Protein AF-W2TQ82-F1 (afdb_monomer_lite)

Structure (mmCIF, N/CA/C/O backbone):
data_AF-W2TQ82-F1
#
_entry.id   AF-W2TQ82-F1
#
loop_
_atom_site.group_PDB
_atom_site.id
_atom_site.type_symbol
_atom_site.label_atom_id
_atom_site.label_alt_id
_atom_site.label_comp_id
_atom_site.label_asym_id
_atom_site.label_entity_id
_atom_site.label_seq_id
_atom_site.pdbx_PDB_ins_code
_atom_site.Cartn_x
_atom_site.Cartn_y
_atom_site.Cartn_z
_atom_site.occupancy
_atom_site.B_iso_or_equiv
_atom_site.auth_seq_id
_atom_site.auth_comp_id
_atom_site.auth_asym_id
_atom_site.auth_atom_id
_atom_site.pdbx_PDB_model_num
ATOM 1 N N . MET A 1 1 ? 14.150 40.972 -3.900 1.00 41.75 1 MET A N 1
ATOM 2 C CA . MET A 1 1 ? 14.973 42.192 -3.958 1.00 41.75 1 MET A CA 1
ATOM 3 C C . MET A 1 1 ? 15.592 42.175 -5.337 1.00 41.75 1 MET A C 1
ATOM 5 O O . MET A 1 1 ? 16.443 41.341 -5.601 1.00 41.75 1 MET A O 1
ATOM 9 N N . PHE A 1 2 ? 14.941 42.894 -6.246 1.00 53.31 2 PHE A N 1
ATOM 10 C CA . PHE A 1 2 ? 15.351 43.063 -7.635 1.00 53.31 2 PHE A CA 1
ATOM 11 C C . PHE A 1 2 ? 16.559 43.985 -7.651 1.00 53.31 2 PHE A C 1
ATOM 13 O O . PHE A 1 2 ? 16.409 45.060 -7.101 1.00 53.31 2 PHE A O 1
ATOM 20 N N . ASP A 1 3 ? 17.668 43.571 -8.256 1.00 38.44 3 ASP A N 1
ATOM 21 C CA . ASP A 1 3 ? 18.778 44.404 -8.753 1.00 38.44 3 ASP A CA 1
ATOM 22 C C . ASP A 1 3 ? 19.749 43.389 -9.395 1.00 38.44 3 ASP A C 1
ATOM 24 O O . ASP A 1 3 ? 20.191 42.467 -8.724 1.00 38.44 3 ASP A O 1
ATOM 28 N N . GLU A 1 4 ? 19.993 43.316 -10.700 1.00 45.09 4 GLU A N 1
ATOM 29 C CA . GLU A 1 4 ? 20.296 44.381 -11.645 1.00 45.09 4 GLU A CA 1
ATOM 30 C C . GLU A 1 4 ? 19.813 43.950 -13.040 1.00 45.09 4 GLU A C 1
ATOM 32 O O . GLU A 1 4 ? 20.316 43.009 -13.654 1.00 45.09 4 GLU A O 1
ATOM 37 N N . ILE A 1 5 ? 18.794 44.646 -13.539 1.00 50.97 5 ILE A N 1
ATOM 38 C CA . ILE A 1 5 ? 18.447 44.679 -14.958 1.00 50.97 5 ILE A CA 1
ATOM 39 C C . ILE A 1 5 ? 19.321 45.788 -15.548 1.00 50.97 5 ILE A C 1
ATOM 41 O O . ILE A 1 5 ? 18.892 46.919 -15.748 1.00 50.97 5 ILE A O 1
ATOM 45 N N . THR A 1 6 ? 20.589 45.469 -15.747 1.00 43.75 6 THR A N 1
ATOM 46 C CA . THR A 1 6 ? 21.585 46.275 -16.451 1.00 43.75 6 THR A CA 1
ATOM 47 C C . THR A 1 6 ? 22.274 45.278 -17.384 1.00 43.75 6 THR A C 1
ATOM 49 O O . THR A 1 6 ? 22.696 44.206 -16.986 1.00 43.75 6 THR A O 1
ATOM 52 N N . LEU A 1 7 ? 22.386 45.500 -18.682 1.00 45.41 7 LEU A N 1
ATOM 53 C CA . LEU A 1 7 ? 22.614 46.763 -19.347 1.00 45.41 7 LEU A CA 1
ATOM 54 C C . LEU A 1 7 ? 22.606 46.445 -20.853 1.00 45.41 7 LEU A C 1
ATOM 56 O O . LEU A 1 7 ? 23.142 45.413 -21.247 1.00 45.41 7 LEU A O 1
ATOM 60 N N . PHE A 1 8 ? 22.084 47.359 -21.672 1.00 38.94 8 PHE A N 1
ATOM 61 C CA . PHE A 1 8 ? 22.029 47.323 -23.145 1.00 38.94 8 PHE A CA 1
ATOM 62 C C . PHE A 1 8 ? 20.945 46.396 -23.734 1.00 38.94 8 PHE A C 1
ATOM 64 O O . PHE A 1 8 ? 21.075 45.186 -23.772 1.00 38.94 8 PHE A O 1
ATOM 71 N N . GLY A 1 9 ? 19.843 46.897 -24.296 1.00 45.94 9 GLY A N 1
ATOM 72 C CA . GLY A 1 9 ? 19.749 48.160 -25.030 1.00 45.94 9 GLY A CA 1
ATOM 73 C C . GLY A 1 9 ? 20.531 48.134 -26.349 1.00 45.94 9 GLY A C 1
ATOM 74 O O . GLY A 1 9 ? 20.720 49.180 -26.958 1.00 45.94 9 GLY A O 1
ATOM 75 N N . SER A 1 10 ? 20.977 46.966 -26.815 1.00 39.47 10 SER A N 1
ATOM 76 C CA . SER A 1 10 ? 21.369 46.790 -28.206 1.00 39.47 10 SER A CA 1
ATOM 77 C C . SER A 1 10 ? 20.352 45.890 -28.890 1.00 39.47 10 SER A C 1
ATOM 79 O O . SER A 1 10 ? 20.146 44.728 -28.549 1.00 39.47 10 SER A O 1
ATOM 81 N N . LEU A 1 11 ? 19.711 46.490 -29.885 1.00 47.62 11 LEU A N 1
ATOM 82 C CA . LEU A 1 11 ? 19.114 45.858 -31.048 1.00 47.62 11 LEU A CA 1
ATOM 83 C C . LEU A 1 11 ? 20.189 44.997 -31.745 1.00 47.62 11 LEU A C 1
ATOM 85 O O . LEU A 1 11 ? 20.646 45.320 -32.837 1.00 47.62 11 LEU A O 1
ATOM 89 N N . VAL A 1 12 ? 20.678 43.944 -31.088 1.00 53.06 12 VAL A N 1
ATOM 90 C CA . VAL A 1 12 ? 21.459 42.909 -31.752 1.00 53.06 12 VAL A CA 1
ATOM 91 C C . VAL A 1 12 ? 20.422 42.167 -32.581 1.00 53.06 12 VAL A C 1
ATOM 93 O O . VAL A 1 12 ? 19.474 41.643 -31.987 1.00 53.06 12 VAL A O 1
ATOM 96 N N . PRO A 1 13 ? 20.514 42.146 -33.925 1.00 55.25 13 PRO A N 1
ATOM 97 C CA . PRO A 1 13 ? 19.690 41.228 -34.687 1.00 55.25 13 PRO A CA 1
ATOM 98 C C . PRO A 1 13 ? 20.023 39.871 -34.095 1.00 55.25 13 PRO A C 1
ATOM 100 O O . PRO A 1 13 ? 21.183 39.458 -34.162 1.00 55.25 13 PRO A O 1
ATOM 103 N N . VAL A 1 14 ? 19.064 39.248 -33.403 1.00 58.72 14 VAL A N 1
ATOM 104 C CA . VAL A 1 14 ? 19.241 37.903 -32.868 1.00 58.72 14 VAL A CA 1
ATOM 105 C C . VAL A 1 14 ? 19.448 37.059 -34.109 1.00 58.72 14 VAL A C 1
ATOM 107 O O . VAL A 1 14 ? 18.502 36.699 -34.805 1.00 58.72 14 VAL A O 1
ATOM 110 N N . SER A 1 15 ? 20.718 36.920 -34.485 1.00 70.38 15 SER A N 1
ATOM 111 C CA . SER A 1 15 ? 21.128 36.294 -35.722 1.00 70.38 15 SER A CA 1
ATOM 112 C C . SER A 1 15 ? 20.510 34.908 -35.691 1.00 70.38 15 SER A C 1
ATOM 114 O O . SER A 1 15 ? 20.395 34.311 -34.614 1.00 70.38 15 SER A O 1
ATOM 116 N N . GLY A 1 16 ? 20.083 34.396 -36.848 1.00 72.56 16 GLY A N 1
ATOM 117 C CA . GLY A 1 16 ? 19.446 33.078 -36.919 1.00 72.56 16 GLY A CA 1
ATOM 118 C C . GLY A 1 16 ? 20.253 31.995 -36.189 1.00 72.56 16 GLY A C 1
ATOM 119 O O . GLY A 1 16 ? 19.679 31.050 -35.665 1.00 72.56 16 GLY A O 1
ATOM 120 N N . ILE A 1 17 ? 21.567 32.202 -36.054 1.00 75.44 17 ILE A N 1
ATOM 121 C CA . ILE A 1 17 ? 22.499 31.366 -35.300 1.00 75.44 17 ILE A CA 1
ATOM 122 C C . ILE A 1 17 ? 22.191 31.363 -33.790 1.00 75.44 17 ILE A C 1
ATOM 124 O O . ILE A 1 17 ? 22.134 30.297 -33.190 1.00 75.44 17 ILE A O 1
ATOM 128 N N . MET A 1 18 ? 21.938 32.515 -33.162 1.00 72.88 18 MET A N 1
ATOM 129 C CA . MET A 1 18 ? 21.638 32.601 -31.721 1.00 72.88 18 MET A CA 1
ATOM 130 C C . MET A 1 18 ? 20.270 32.004 -31.382 1.00 72.88 18 MET A C 1
ATOM 132 O O . MET A 1 18 ? 20.114 31.341 -30.357 1.00 72.88 18 MET A O 1
ATOM 136 N N . PHE A 1 19 ? 19.292 32.186 -32.273 1.00 77.94 19 PHE A N 1
ATOM 137 C CA . PHE A 1 19 ? 17.973 31.569 -32.140 1.00 77.94 19 PHE A CA 1
ATOM 138 C C . PHE A 1 19 ? 18.059 30.044 -32.313 1.00 77.94 19 PHE A C 1
ATOM 140 O O . PHE A 1 19 ? 17.470 29.295 -31.536 1.00 77.94 19 PHE A O 1
ATOM 147 N N . ALA A 1 20 ? 18.862 29.581 -33.277 1.00 79.56 20 ALA A N 1
ATOM 148 C CA . ALA A 1 20 ? 19.123 28.162 -33.491 1.00 79.56 20 ALA A CA 1
ATOM 149 C C . ALA A 1 20 ? 19.818 27.514 -32.286 1.00 79.56 20 ALA A C 1
ATOM 151 O O . ALA A 1 20 ? 19.404 26.436 -31.875 1.00 79.56 20 ALA A O 1
ATOM 152 N N . ILE A 1 21 ? 20.810 28.174 -31.675 1.00 83.56 21 ILE A N 1
ATOM 153 C CA . ILE A 1 21 ? 21.494 27.669 -30.472 1.00 83.56 21 ILE A CA 1
ATOM 154 C C . ILE A 1 21 ? 20.514 27.549 -29.298 1.00 83.56 21 ILE A C 1
ATOM 156 O O . ILE A 1 21 ? 20.505 26.526 -28.619 1.00 83.56 21 ILE A O 1
ATOM 160 N N . TYR A 1 22 ? 19.655 28.549 -29.082 1.00 83.62 22 TYR A N 1
ATOM 161 C CA . TYR A 1 22 ? 18.652 28.508 -28.014 1.00 83.62 22 TYR A CA 1
ATOM 162 C C . TYR A 1 22 ? 17.646 27.360 -28.203 1.00 83.62 22 TYR A C 1
ATOM 164 O O . TYR A 1 22 ? 17.362 26.625 -27.257 1.00 83.62 22 TYR A O 1
ATOM 172 N N . ILE A 1 23 ? 17.167 27.148 -29.435 1.00 83.62 23 ILE A N 1
ATOM 173 C CA . ILE A 1 23 ? 16.295 26.013 -29.777 1.00 83.62 23 ILE A CA 1
ATOM 174 C C . ILE A 1 23 ? 17.024 24.683 -29.555 1.00 83.62 23 ILE A C 1
ATOM 176 O O . ILE A 1 23 ? 16.447 23.763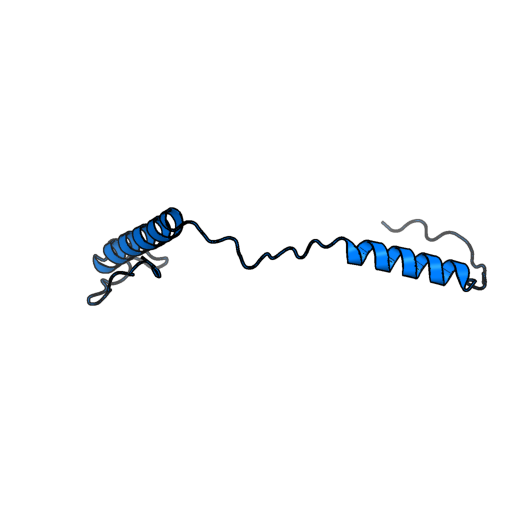 -28.983 1.00 83.62 23 ILE A O 1
ATOM 180 N N . LEU A 1 24 ? 18.292 24.578 -29.957 1.00 79.44 24 LEU A N 1
ATOM 181 C CA . LEU A 1 24 ? 19.090 23.360 -29.800 1.00 79.44 24 LEU A CA 1
ATOM 182 C C . LEU A 1 24 ? 19.275 23.012 -28.315 1.00 79.44 24 LEU A C 1
ATOM 184 O O . LEU A 1 24 ? 19.077 21.863 -27.925 1.00 79.44 24 LEU A O 1
ATOM 188 N N . ILE A 1 25 ? 19.556 24.010 -27.471 1.00 80.12 25 ILE A N 1
ATOM 189 C CA . ILE A 1 25 ? 19.656 23.836 -26.015 1.00 80.12 25 ILE A CA 1
ATOM 190 C C . ILE A 1 25 ? 18.317 23.367 -25.428 1.00 80.12 25 ILE A C 1
ATOM 192 O O . ILE A 1 25 ? 18.297 22.407 -24.659 1.00 80.12 25 ILE A O 1
ATOM 196 N N . LEU A 1 26 ? 17.194 23.979 -25.817 1.00 75.12 26 LEU A N 1
ATOM 197 C CA . LEU A 1 26 ? 15.868 23.549 -25.356 1.00 75.12 26 LEU A CA 1
ATOM 198 C C . LEU A 1 26 ? 15.527 22.114 -25.790 1.00 75.12 26 LEU A C 1
ATOM 200 O O . LEU A 1 26 ? 14.994 21.347 -24.992 1.00 75.12 26 LEU A O 1
ATOM 204 N N . VAL A 1 27 ? 15.864 21.726 -27.023 1.00 78.94 27 VAL A N 1
ATOM 205 C CA . VAL A 1 27 ? 15.614 20.372 -27.549 1.00 78.94 27 VAL A CA 1
ATOM 206 C C . VAL A 1 27 ? 16.428 19.318 -26.795 1.00 78.94 27 VAL A C 1
ATOM 208 O O . VAL A 1 27 ? 15.894 18.262 -26.459 1.00 78.94 27 VAL A O 1
ATOM 211 N N . VAL A 1 28 ? 17.693 19.607 -26.475 1.00 75.31 28 VAL A N 1
ATOM 212 C CA . VAL A 1 28 ? 18.559 18.684 -25.721 1.00 75.31 28 VAL A CA 1
ATOM 213 C C . VAL A 1 28 ? 18.057 18.485 -24.287 1.00 75.31 28 VAL A C 1
ATOM 215 O O . VAL A 1 28 ? 18.085 17.362 -23.793 1.00 75.31 28 VAL A O 1
ATOM 218 N N . VAL A 1 29 ? 17.547 19.536 -23.633 1.00 69.38 29 VAL A N 1
ATOM 219 C CA . VAL A 1 29 ? 17.005 19.449 -22.262 1.00 69.38 29 VAL A CA 1
ATOM 220 C C . VAL A 1 29 ? 15.706 18.635 -22.197 1.00 69.38 29 VAL A C 1
ATOM 222 O O . VAL A 1 29 ? 15.468 17.949 -21.209 1.00 69.38 29 VAL A O 1
ATOM 225 N N . VAL A 1 30 ? 14.866 18.671 -23.237 1.00 67.06 30 VAL A N 1
ATOM 226 C CA . VAL A 1 30 ? 13.616 17.883 -23.278 1.00 67.06 30 VAL A CA 1
ATOM 227 C C . VAL A 1 30 ? 13.874 16.408 -23.624 1.00 67.06 30 VAL A C 1
ATOM 229 O O . VAL A 1 30 ? 13.096 15.540 -23.236 1.00 67.06 30 VAL A O 1
ATOM 232 N N . ALA A 1 31 ? 14.974 16.101 -24.315 1.00 66.12 31 ALA A N 1
ATOM 233 C CA . ALA A 1 31 ? 15.299 14.746 -24.759 1.00 66.12 31 ALA A CA 1
ATOM 234 C C . ALA A 1 31 ? 15.837 13.813 -23.652 1.00 66.12 31 ALA A C 1
ATOM 236 O O . ALA A 1 31 ? 15.888 12.606 -23.873 1.00 66.12 31 ALA A O 1
ATOM 237 N N . SER A 1 32 ? 16.231 14.332 -22.482 1.00 59.81 32 SER A N 1
ATOM 238 C CA . SER A 1 32 ? 16.808 13.546 -21.374 1.00 59.81 32 SER A CA 1
ATOM 239 C C . SER A 1 32 ? 15.803 13.110 -20.303 1.00 59.81 32 SER A C 1
ATOM 241 O O . SER A 1 32 ? 16.197 12.638 -19.237 1.00 59.81 32 SER A O 1
ATOM 243 N N . ALA A 1 33 ? 14.500 13.235 -20.558 1.00 59.31 33 ALA A N 1
ATOM 244 C CA . ALA A 1 33 ? 13.514 12.550 -19.737 1.00 59.31 33 ALA A CA 1
ATOM 245 C C . ALA A 1 33 ? 13.477 11.075 -20.159 1.00 59.31 33 ALA A C 1
ATOM 247 O O . ALA A 1 33 ? 12.802 10.726 -21.128 1.00 59.31 33 ALA A O 1
ATOM 248 N N . ASP A 1 34 ? 14.195 10.213 -19.438 1.00 56.78 34 ASP A N 1
ATOM 249 C CA . ASP A 1 34 ? 13.989 8.767 -19.495 1.00 56.78 34 ASP A CA 1
ATOM 250 C C . ASP A 1 34 ? 12.529 8.466 -19.123 1.00 56.78 34 ASP 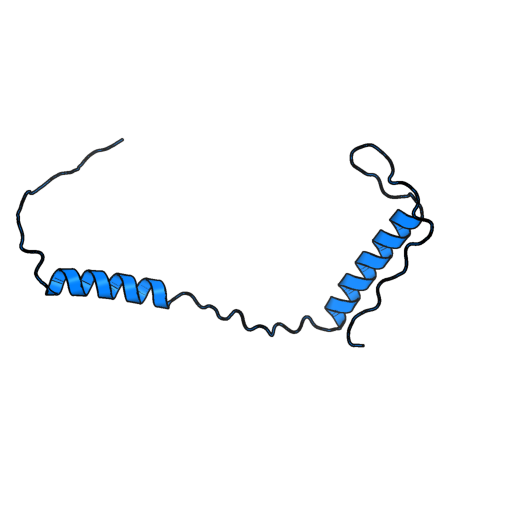A C 1
ATOM 252 O O . ASP A 1 34 ? 12.171 8.287 -17.960 1.00 56.78 34 ASP A O 1
ATOM 256 N N . TYR A 1 35 ? 11.649 8.406 -20.121 1.00 58.75 35 TYR A N 1
ATOM 257 C CA . TYR A 1 35 ? 10.331 7.798 -19.979 1.00 58.75 35 TYR A CA 1
ATOM 258 C C . TYR A 1 35 ? 10.455 6.288 -20.189 1.00 58.75 35 TYR A C 1
ATOM 260 O O . TYR A 1 35 ? 9.625 5.655 -20.836 1.00 58.75 35 TYR A O 1
ATOM 268 N N . GLU A 1 36 ? 11.453 5.657 -19.574 1.00 54.25 36 GLU A N 1
ATOM 269 C CA . GLU A 1 36 ? 11.404 4.217 -19.355 1.00 54.25 36 GLU A CA 1
ATOM 270 C C . GLU A 1 36 ? 10.382 3.913 -18.250 1.00 54.25 36 GLU A C 1
ATOM 272 O O . GLU A 1 36 ? 10.662 3.291 -17.228 1.00 54.25 36 GLU A O 1
ATOM 277 N N . CYS A 1 37 ? 9.125 4.297 -18.483 1.00 59.06 37 CYS A N 1
ATOM 278 C CA . CYS A 1 37 ? 7.998 3.599 -17.902 1.00 59.06 37 CYS A CA 1
ATOM 279 C C . CYS A 1 37 ? 7.890 2.276 -18.663 1.00 59.06 37 CYS A C 1
ATOM 281 O O . CYS A 1 37 ? 7.002 2.069 -19.489 1.00 59.06 37 CYS A O 1
ATOM 283 N N . ASN A 1 38 ? 8.868 1.396 -18.439 1.00 55.00 38 ASN A N 1
ATOM 284 C CA . ASN A 1 38 ? 8.784 0.022 -18.876 1.00 55.00 38 ASN A CA 1
ATOM 285 C C . ASN A 1 38 ? 7.591 -0.565 -18.118 1.00 55.00 38 ASN A C 1
ATOM 287 O O . ASN A 1 38 ? 7.655 -0.857 -16.919 1.00 55.00 38 ASN A O 1
ATOM 291 N N . VAL A 1 39 ? 6.460 -0.611 -18.819 1.00 57.91 39 VAL A N 1
ATOM 292 C CA . VAL A 1 39 ? 5.176 -1.182 -18.415 1.00 57.91 39 VAL A CA 1
ATOM 293 C C . VAL A 1 39 ? 5.392 -2.684 -18.231 1.00 57.91 39 VAL A C 1
ATOM 295 O O . VAL A 1 39 ? 5.051 -3.504 -19.075 1.00 57.91 39 VAL A O 1
ATOM 298 N N . GLY A 1 40 ? 6.106 -3.045 -17.174 1.00 53.25 40 GLY A N 1
ATOM 299 C CA . GLY A 1 40 ? 6.839 -4.303 -17.179 1.00 53.25 40 GLY A CA 1
ATOM 300 C C . GLY A 1 40 ? 7.665 -4.579 -15.936 1.00 53.25 40 GLY A C 1
ATOM 301 O O . GLY A 1 40 ? 8.271 -5.645 -15.857 1.00 53.25 40 GLY A O 1
ATOM 302 N N . GLY A 1 41 ? 7.625 -3.715 -14.917 1.00 52.84 41 GLY A N 1
ATOM 303 C CA . GLY A 1 41 ? 7.911 -4.146 -13.554 1.00 52.84 41 GLY A CA 1
ATOM 304 C C . GLY A 1 41 ? 6.850 -5.163 -13.133 1.00 52.84 41 GLY A C 1
ATOM 305 O O . GLY A 1 41 ? 5.892 -4.814 -12.447 1.00 52.84 41 GLY A O 1
ATOM 306 N N . LYS A 1 42 ? 6.963 -6.414 -13.601 1.00 65.19 42 LYS A N 1
ATOM 307 C CA . LYS A 1 42 ? 6.173 -7.551 -13.126 1.00 65.19 42 LYS A CA 1
ATOM 308 C C . LYS A 1 42 ? 6.428 -7.629 -11.629 1.00 65.19 42 LYS A C 1
ATOM 310 O O . LYS A 1 42 ? 7.411 -8.225 -11.201 1.00 65.19 42 LYS A O 1
ATOM 315 N N . VAL A 1 43 ? 5.548 -7.005 -10.846 1.00 70.06 43 VAL A N 1
ATOM 316 C CA . VAL A 1 43 ? 5.519 -7.167 -9.396 1.00 70.06 43 VAL A CA 1
ATOM 317 C C . VAL A 1 43 ? 5.578 -8.672 -9.154 1.00 70.06 43 VAL A C 1
ATOM 319 O O . VAL A 1 43 ? 4.713 -9.389 -9.682 1.00 70.06 43 VAL A O 1
ATOM 322 N N . PRO A 1 44 ? 6.616 -9.177 -8.468 1.00 77.88 44 PRO A N 1
ATOM 323 C CA . PRO A 1 44 ? 6.793 -10.608 -8.324 1.00 77.88 44 PRO A CA 1
ATOM 324 C C . PRO A 1 44 ? 5.554 -11.188 -7.643 1.00 77.88 44 PRO A C 1
ATOM 326 O O . PRO A 1 44 ? 4.934 -10.540 -6.796 1.00 77.88 44 PRO A O 1
ATOM 329 N N . ASN A 1 45 ? 5.162 -12.405 -8.022 1.00 78.25 45 ASN A N 1
ATOM 330 C CA . ASN A 1 45 ? 3.941 -13.029 -7.501 1.00 78.25 45 ASN A CA 1
ATOM 331 C C . ASN A 1 45 ? 3.946 -13.117 -5.963 1.00 78.25 45 ASN A C 1
ATOM 333 O O . ASN A 1 45 ? 2.891 -13.027 -5.341 1.00 78.25 45 ASN A O 1
ATOM 337 N N . SER A 1 46 ? 5.130 -13.197 -5.347 1.00 81.25 46 SER A N 1
ATOM 338 C CA . SER A 1 46 ? 5.317 -13.087 -3.897 1.00 81.25 46 SER A CA 1
ATOM 339 C C . SER A 1 46 ? 4.852 -11.740 -3.336 1.00 81.25 46 SER A C 1
ATOM 341 O O . SER A 1 46 ? 4.122 -11.710 -2.352 1.00 81.25 46 SER A O 1
ATOM 343 N N . MET A 1 47 ? 5.209 -10.629 -3.978 1.00 81.12 47 MET A N 1
ATOM 344 C CA . MET A 1 47 ? 4.799 -9.288 -3.560 1.00 81.12 47 MET A CA 1
ATOM 345 C C . MET A 1 47 ? 3.307 -9.052 -3.826 1.00 81.12 47 MET A C 1
ATOM 347 O O . MET A 1 47 ? 2.615 -8.501 -2.974 1.00 81.12 47 MET A O 1
ATOM 351 N N . LYS A 1 48 ? 2.763 -9.559 -4.942 1.00 82.94 48 LYS A N 1
ATOM 352 C CA . LYS A 1 48 ? 1.307 -9.544 -5.185 1.00 82.94 48 LYS A CA 1
ATOM 353 C C . LYS A 1 48 ? 0.544 -10.299 -4.097 1.00 82.94 48 LYS A C 1
ATOM 355 O O . LYS A 1 48 ? -0.474 -9.811 -3.615 1.00 82.94 48 LYS A O 1
ATOM 360 N N . LYS A 1 49 ? 1.056 -11.464 -3.690 1.00 86.38 49 LYS A N 1
ATOM 361 C CA . LYS A 1 49 ? 0.480 -12.262 -2.608 1.00 86.38 49 LYS A CA 1
ATOM 362 C C . LYS A 1 49 ? 0.520 -11.516 -1.276 1.00 86.38 49 LYS A C 1
ATOM 364 O O . LYS A 1 49 ? -0.516 -11.405 -0.639 1.00 86.38 49 LYS A O 1
ATOM 369 N N . GLN A 1 50 ? 1.656 -10.916 -0.916 1.00 88.56 50 GLN A N 1
ATOM 370 C CA . GLN A 1 50 ? 1.769 -10.111 0.308 1.00 88.56 50 GLN A CA 1
ATOM 371 C C . GLN A 1 50 ? 0.764 -8.954 0.345 1.00 88.56 50 GLN A C 1
ATOM 373 O O . GLN A 1 50 ? 0.141 -8.712 1.376 1.00 88.56 50 GLN A O 1
ATOM 378 N N . ILE A 1 51 ? 0.565 -8.263 -0.781 1.00 88.06 51 ILE A N 1
ATOM 379 C CA . ILE A 1 51 ? -0.417 -7.176 -0.876 1.00 88.06 51 ILE A CA 1
ATOM 380 C C . ILE A 1 51 ? -1.833 -7.712 -0.644 1.00 88.06 51 ILE A C 1
ATOM 382 O O . ILE A 1 51 ? -2.593 -7.124 0.125 1.00 88.06 51 ILE A O 1
ATOM 386 N N . VAL A 1 52 ? -2.195 -8.821 -1.290 1.00 91.12 52 VAL A N 1
ATOM 387 C CA . VAL A 1 52 ? -3.524 -9.432 -1.143 1.00 91.12 52 VAL A CA 1
ATOM 388 C C . VAL A 1 52 ? -3.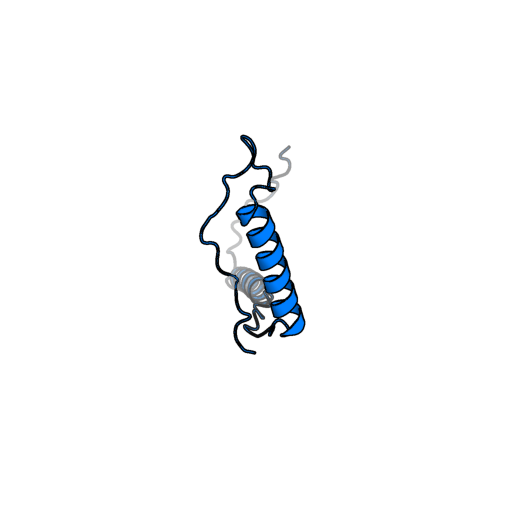751 -9.941 0.281 1.00 91.12 52 VAL A C 1
ATOM 390 O O . VAL A 1 52 ? -4.818 -9.698 0.844 1.00 91.12 52 VAL A O 1
ATOM 393 N N . ASP A 1 53 ? -2.748 -10.570 0.889 1.00 92.75 53 ASP A N 1
ATOM 394 C CA . ASP A 1 53 ? -2.815 -11.074 2.261 1.00 92.75 53 ASP A CA 1
ATOM 395 C C . ASP A 1 53 ? -3.026 -9.925 3.258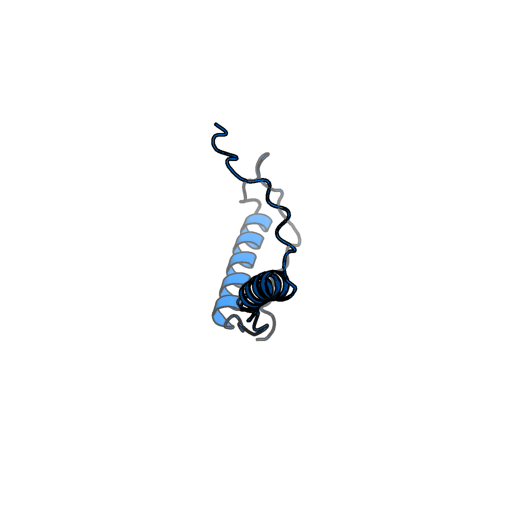 1.00 92.75 53 ASP A C 1
ATOM 397 O O . ASP A 1 53 ? -3.926 -9.999 4.097 1.00 92.75 53 ASP A O 1
ATOM 401 N N . LEU A 1 54 ? -2.289 -8.818 3.105 1.00 93.12 54 LEU A N 1
ATOM 402 C CA . LEU A 1 54 ? -2.468 -7.621 3.930 1.00 93.12 54 LEU A CA 1
ATOM 403 C C . LEU A 1 54 ? -3.884 -7.041 3.790 1.00 93.12 54 LEU A C 1
ATOM 405 O O . LEU A 1 54 ? -4.537 -6.733 4.788 1.00 93.12 54 LEU A O 1
ATOM 409 N N . HIS A 1 55 ? -4.398 -6.924 2.563 1.00 93.44 55 HIS A N 1
ATOM 410 C CA . HIS A 1 55 ? -5.764 -6.438 2.351 1.00 93.44 55 HIS A CA 1
ATOM 411 C C . HIS A 1 55 ? -6.801 -7.370 2.981 1.00 93.44 55 HIS A C 1
ATOM 413 O O . HIS A 1 55 ? -7.780 -6.895 3.555 1.00 93.44 55 HIS A O 1
ATOM 419 N N . ASN A 1 56 ? -6.601 -8.685 2.901 1.00 93.12 56 ASN A N 1
ATOM 420 C CA . ASN A 1 56 ? -7.503 -9.659 3.507 1.00 93.12 56 ASN A CA 1
ATOM 421 C C . ASN A 1 56 ? -7.491 -9.588 5.036 1.00 93.12 56 ASN A C 1
ATOM 423 O O . ASN A 1 56 ? -8.561 -9.649 5.642 1.00 93.12 56 ASN A O 1
ATOM 427 N N . GLN A 1 57 ? -6.329 -9.377 5.657 1.00 93.00 57 GLN A N 1
ATOM 428 C CA . GLN A 1 57 ? -6.231 -9.155 7.103 1.00 93.00 57 GLN A CA 1
ATOM 429 C C . GLN A 1 57 ? -7.012 -7.909 7.537 1.00 93.00 57 GLN A C 1
ATOM 431 O O . GLN A 1 57 ? -7.825 -7.975 8.460 1.00 93.00 57 GLN A O 1
ATOM 436 N N . LEU A 1 58 ? -6.838 -6.788 6.830 1.00 91.31 58 LEU A N 1
ATOM 437 C CA . LEU A 1 58 ? -7.569 -5.551 7.123 1.00 91.31 58 LEU A CA 1
ATOM 438 C C . LEU A 1 58 ? -9.079 -5.713 6.903 1.00 91.31 58 LEU A C 1
ATOM 440 O O . LEU A 1 58 ? -9.883 -5.259 7.718 1.00 91.31 58 LEU A O 1
ATOM 444 N N . ARG A 1 59 ? -9.480 -6.407 5.830 1.00 90.44 59 ARG A N 1
ATOM 445 C CA . ARG A 1 59 ? -10.887 -6.743 5.564 1.00 90.44 59 ARG A CA 1
ATOM 446 C C . ARG A 1 59 ? -11.477 -7.603 6.680 1.00 90.44 59 ARG A C 1
ATOM 448 O O . ARG A 1 59 ? -12.609 -7.370 7.083 1.00 90.44 59 ARG A O 1
ATOM 455 N N . GLN A 1 60 ? -10.718 -8.546 7.230 1.00 91.12 60 GLN A N 1
ATOM 456 C CA . GLN A 1 60 ? -11.175 -9.367 8.350 1.00 91.12 60 GLN A CA 1
ATOM 457 C C . GLN A 1 60 ? -11.371 -8.543 9.630 1.00 91.12 60 GLN A C 1
ATOM 459 O O . GLN A 1 60 ? -12.423 -8.638 10.260 1.00 91.12 60 GLN A O 1
ATOM 464 N N . GLN A 1 61 ? -10.412 -7.684 9.981 1.00 89.25 61 GLN A N 1
ATOM 465 C CA . GLN A 1 61 ? -10.535 -6.781 11.135 1.00 89.25 61 GLN A CA 1
ATOM 466 C C . GLN A 1 61 ? -11.740 -5.840 10.988 1.00 89.25 61 GLN A C 1
ATOM 468 O O . GLN A 1 61 ? -12.493 -5.603 11.937 1.00 89.25 61 GLN A O 1
ATOM 473 N N . LEU A 1 62 ? -11.977 -5.342 9.771 1.00 89.00 62 LEU A N 1
ATOM 474 C CA . LEU A 1 62 ? -13.127 -4.499 9.455 1.00 89.00 62 LEU A CA 1
ATOM 475 C C . LEU A 1 62 ? -14.447 -5.283 9.526 1.00 89.00 62 LEU A C 1
ATOM 477 O O . LEU A 1 62 ? -15.428 -4.806 10.098 1.00 89.00 62 LEU A O 1
ATOM 481 N N . ALA A 1 63 ? -14.466 -6.516 9.021 1.00 89.12 63 ALA A N 1
ATOM 482 C CA . ALA A 1 63 ? -15.600 -7.429 9.135 1.00 89.12 63 ALA A CA 1
ATOM 483 C C . ALA A 1 63 ? -15.893 -7.852 10.581 1.00 89.12 63 ALA A C 1
ATOM 485 O O . ALA A 1 63 ? -17.015 -8.261 10.867 1.00 89.12 63 ALA A O 1
ATOM 486 N N . ASN A 1 64 ? -14.933 -7.719 11.499 1.00 86.19 64 ASN A N 1
ATOM 487 C CA . ASN A 1 64 ? -15.123 -7.940 12.932 1.00 86.19 64 ASN A CA 1
ATOM 488 C C . ASN A 1 64 ? -15.539 -6.670 13.694 1.00 86.19 64 ASN A C 1
ATOM 490 O O . ASN A 1 64 ? -16.002 -6.772 14.829 1.00 86.19 64 ASN A O 1
ATOM 494 N N . GLY A 1 65 ? -15.441 -5.487 13.074 1.00 85.25 65 GLY A N 1
ATOM 495 C CA . GLY A 1 65 ? -15.709 -4.202 13.733 1.00 85.25 65 GLY A CA 1
ATOM 496 C C . GLY A 1 65 ? -14.590 -3.764 14.688 1.00 85.25 65 GLY A C 1
ATOM 497 O O . GLY A 1 65 ? -14.831 -3.023 15.641 1.00 85.25 65 GLY A O 1
ATOM 498 N N . GLU A 1 66 ? -13.366 -4.243 14.461 1.00 85.25 66 GLU A N 1
ATOM 499 C CA . GLU A 1 66 ? -12.191 -3.959 15.300 1.00 85.25 66 GLU A CA 1
ATOM 500 C C . GLU A 1 66 ? -11.441 -2.694 14.851 1.00 85.25 66 GLU A C 1
ATOM 502 O O . GLU A 1 66 ? -10.563 -2.201 15.558 1.00 85.25 66 GLU A O 1
ATOM 507 N N . VAL A 1 67 ? -11.810 -2.133 13.696 1.00 85.69 67 VAL A N 1
ATOM 508 C CA . VAL A 1 67 ? -11.135 -0.978 13.094 1.00 85.69 67 VAL A CA 1
ATOM 509 C C . VAL A 1 67 ? -11.724 0.329 13.622 1.00 85.69 67 VAL A C 1
ATOM 511 O O . VAL A 1 67 ? -12.937 0.546 13.601 1.00 85.69 67 VAL A O 1
ATOM 514 N N . GLN A 1 68 ? -10.851 1.227 14.072 1.00 87.44 68 GLN A N 1
ATOM 515 C CA . GLN A 1 68 ? -11.211 2.588 14.464 1.00 87.44 68 GLN A CA 1
ATOM 516 C C . GLN A 1 68 ? -11.170 3.503 13.235 1.00 87.44 68 GLN A C 1
ATOM 518 O O . GLN A 1 68 ? -10.167 3.556 12.529 1.00 87.44 68 GLN A O 1
ATOM 523 N N . GLY A 1 69 ? -12.269 4.200 12.966 1.00 82.06 69 GLY A N 1
ATOM 524 C CA . GLY A 1 69 ? -12.356 5.274 11.981 1.00 82.06 69 GLY A CA 1
ATOM 525 C C . GLY A 1 69 ? -12.254 6.653 12.638 1.00 82.06 69 GLY A C 1
ATOM 526 O O . GLY A 1 69 ? -12.219 6.781 13.860 1.00 82.06 69 GLY A O 1
ATOM 527 N N . ALA A 1 70 ? -12.256 7.703 11.816 1.00 82.81 70 ALA A N 1
ATOM 528 C CA . ALA A 1 70 ? -12.107 9.089 12.274 1.00 82.81 70 ALA A CA 1
ATOM 529 C C . ALA A 1 70 ? -13.202 9.545 13.260 1.00 82.81 70 ALA A C 1
ATOM 531 O O . ALA A 1 70 ? -12.964 10.414 14.091 1.00 82.81 70 ALA A O 1
ATOM 532 N N . THR A 1 71 ? -14.399 8.961 13.174 1.00 82.19 71 THR A N 1
ATOM 533 C CA . THR A 1 71 ? -15.575 9.343 13.977 1.00 82.19 71 THR A CA 1
ATOM 534 C C . THR A 1 71 ? -15.997 8.250 14.972 1.00 82.19 71 THR A C 1
ATOM 536 O O . THR A 1 71 ? -17.088 8.319 15.532 1.00 82.19 71 THR A O 1
ATOM 539 N N . GLY A 1 72 ? -15.162 7.224 15.188 1.00 81.94 72 GLY A N 1
ATOM 540 C CA . GLY A 1 72 ? -15.465 6.066 16.041 1.00 81.94 72 GLY A CA 1
ATOM 541 C C . GLY A 1 72 ? -15.213 4.726 15.344 1.00 81.94 72 GLY A C 1
ATOM 542 O O . GLY A 1 72 ? -14.656 4.682 14.250 1.00 81.94 72 GLY A O 1
ATOM 543 N N . LYS A 1 73 ? -15.597 3.605 15.970 1.00 83.19 73 LYS A N 1
ATOM 544 C CA . LYS A 1 73 ? -15.416 2.269 15.371 1.00 83.19 73 LYS A CA 1
ATOM 545 C C . LYS A 1 73 ? -16.203 2.134 14.067 1.00 83.19 73 LYS A C 1
ATOM 547 O O . LYS A 1 73 ? -17.375 2.499 14.003 1.00 83.19 73 LYS A O 1
ATOM 552 N N . LEU A 1 74 ? -15.556 1.580 13.044 1.00 83.44 74 LEU A N 1
ATOM 553 C CA . LEU A 1 74 ? -16.204 1.269 11.776 1.00 83.44 74 LEU A CA 1
ATOM 554 C C . LEU A 1 74 ? -17.243 0.152 11.973 1.00 83.44 74 LEU A C 1
ATOM 556 O O . LEU A 1 74 ? -17.011 -0.781 12.750 1.00 83.44 74 LEU A O 1
ATOM 560 N N . PRO A 1 75 ? -18.392 0.229 11.281 1.00 81.38 75 PRO A N 1
ATOM 561 C CA . PRO A 1 75 ? -19.446 -0.760 11.420 1.00 81.38 75 PRO A CA 1
ATOM 562 C C . PRO A 1 75 ? -18.992 -2.122 10.895 1.00 81.38 75 PRO A C 1
ATOM 564 O O . PRO A 1 75 ? -18.279 -2.231 9.897 1.00 81.38 75 PRO A O 1
ATOM 567 N N . LYS A 1 76 ? -19.467 -3.176 11.562 1.00 86.12 76 LYS A N 1
ATOM 568 C CA . LYS A 1 76 ? -19.191 -4.561 11.187 1.00 86.12 76 LYS A CA 1
ATOM 569 C C . LYS A 1 76 ? -19.723 -4.855 9.779 1.00 86.12 76 LYS A C 1
ATOM 571 O O . LYS A 1 76 ? -20.921 -4.722 9.527 1.00 86.12 76 LYS A O 1
ATOM 576 N N . ALA A 1 77 ? -18.865 -5.328 8.878 1.00 85.12 77 ALA A N 1
ATOM 577 C CA . ALA A 1 77 ? -19.283 -5.765 7.547 1.00 85.12 77 ALA A CA 1
ATOM 578 C C . ALA A 1 77 ? -19.723 -7.243 7.559 1.00 85.12 77 ALA A C 1
ATOM 580 O O . ALA A 1 77 ? -18.913 -8.138 7.778 1.00 85.12 77 ALA A O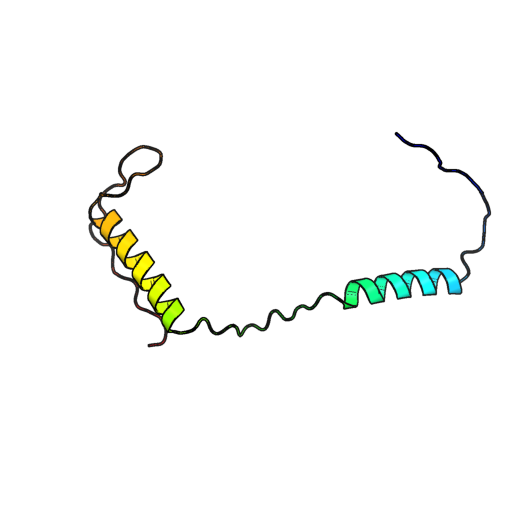 1
ATOM 581 N N . LYS A 1 78 ? -21.010 -7.519 7.298 1.00 76.94 78 LYS A N 1
ATOM 582 C CA . LYS A 1 78 ? -21.564 -8.892 7.295 1.00 76.94 78 LYS A CA 1
ATOM 583 C C . LYS A 1 78 ? -21.152 -9.725 6.073 1.00 76.94 78 LYS A C 1
ATOM 585 O O . LYS A 1 78 ? -21.151 -10.946 6.156 1.00 76.94 78 LYS A O 1
ATOM 590 N N . ASN A 1 79 ? -20.824 -9.088 4.947 1.00 82.62 79 ASN A N 1
ATOM 591 C CA . ASN A 1 79 ? -20.535 -9.784 3.692 1.00 82.62 79 ASN A CA 1
ATOM 592 C C . ASN A 1 79 ? -19.291 -9.201 3.006 1.00 82.62 79 ASN A C 1
ATOM 594 O O . ASN A 1 79 ? -19.386 -8.512 1.992 1.00 82.62 79 ASN A O 1
ATOM 598 N N . MET A 1 80 ? -18.119 -9.420 3.607 1.00 83.50 80 MET A N 1
ATOM 599 C CA . MET A 1 80 ? -16.840 -8.928 3.092 1.00 83.50 80 MET A CA 1
ATOM 600 C C . MET A 1 80 ? -15.994 -10.097 2.557 1.00 83.50 80 MET A C 1
ATOM 602 O O . MET A 1 80 ? -15.240 -10.698 3.319 1.00 83.50 80 MET A O 1
ATOM 606 N N . PRO A 1 81 ? -16.109 -10.447 1.260 1.00 87.69 81 PRO A N 1
ATOM 607 C CA . PRO A 1 81 ? -15.356 -11.557 0.682 1.00 87.69 81 PRO A CA 1
ATOM 608 C C . PRO A 1 81 ? -13.859 -11.240 0.629 1.00 87.69 81 PRO A C 1
ATOM 610 O O . PRO A 1 81 ? -13.466 -10.070 0.524 1.00 87.69 81 PRO A O 1
ATOM 613 N N . MET A 1 82 ? -13.038 -12.288 0.692 1.00 88.50 82 MET A N 1
ATOM 614 C CA . MET A 1 82 ? -11.589 -12.196 0.535 1.00 88.50 82 MET A CA 1
ATOM 615 C C . MET A 1 82 ? -11.207 -11.969 -0.928 1.00 88.50 82 MET A C 1
ATOM 617 O O . MET A 1 82 ? -11.879 -12.421 -1.854 1.00 88.50 82 MET A O 1
ATOM 621 N N . LEU A 1 83 ? -10.110 -11.252 -1.118 1.00 88.31 83 LEU A N 1
ATOM 622 C CA . LEU A 1 83 ? -9.472 -11.030 -2.401 1.00 88.31 83 LEU A CA 1
ATOM 623 C C . LEU A 1 83 ? -8.621 -12.251 -2.757 1.00 88.31 83 LEU A C 1
ATOM 625 O O . LEU A 1 83 ? -7.929 -12.805 -1.900 1.00 88.31 83 LEU A O 1
ATOM 629 N N . VAL A 1 84 ? -8.657 -12.641 -4.028 1.00 85.06 84 VAL A N 1
ATOM 630 C CA . VAL A 1 84 ? -7.841 -13.728 -4.578 1.00 85.06 84 VAL A CA 1
ATOM 631 C C . VAL A 1 84 ? -6.671 -13.105 -5.346 1.00 85.06 84 VAL A C 1
ATOM 633 O O . VAL A 1 84 ? -6.888 -12.143 -6.090 1.00 85.06 84 VAL A O 1
ATOM 636 N N . PRO A 1 85 ? -5.433 -13.606 -5.190 1.00 73.75 85 PRO A N 1
ATOM 637 C CA . PRO A 1 85 ? -4.312 -13.135 -5.992 1.00 73.75 85 PRO A CA 1
ATOM 638 C C . PRO A 1 85 ? -4.547 -13.442 -7.476 1.00 73.75 85 PRO A C 1
ATOM 640 O O . PRO A 1 85 ? -4.707 -14.591 -7.875 1.00 73.75 85 PRO A O 1
ATOM 643 N N . MET A 1 86 ? -4.576 -12.393 -8.299 1.00 58.12 86 MET A N 1
ATOM 644 C CA . MET A 1 86 ? -4.716 -12.495 -9.754 1.00 58.12 86 MET A CA 1
ATOM 645 C C . MET A 1 86 ? -3.459 -13.126 -10.375 1.00 58.12 86 MET A C 1
ATOM 647 O O . MET A 1 86 ? -2.368 -12.556 -10.274 1.00 58.12 86 MET A O 1
ATOM 651 N N . GLY A 1 87 ? -3.629 -14.259 -11.065 1.00 62.59 87 GLY A N 1
ATOM 652 C CA . GLY A 1 87 ? -2.579 -14.916 -11.855 1.00 62.59 87 GLY A CA 1
ATOM 653 C C . GLY A 1 87 ? -1.725 -15.942 -11.102 1.00 62.59 87 GLY A C 1
ATOM 654 O O . GLY A 1 87 ? -0.523 -16.012 -11.367 1.00 62.59 87 GLY A O 1
ATOM 655 N N . LEU A 1 88 ? -2.326 -16.686 -10.164 1.00 54.56 88 LEU A N 1
ATOM 656 C CA . LEU A 1 88 ? -1.741 -17.900 -9.581 1.00 54.56 88 LEU A CA 1
ATOM 657 C C . LEU A 1 88 ? -2.074 -19.142 -10.414 1.00 54.56 88 LEU A C 1
ATOM 659 O O . LEU A 1 88 ? -3.216 -19.201 -10.922 1.00 54.56 88 LEU A O 1
#

Radius of gyration: 29.59 Å; chains: 1; bounding box: 44×66×53 Å

Sequence (88 aa):
MFDEITLFGSLVPVSGIMFAIYILILVVVVASADYECNVGGKVPNSMKKQIVDLHNQLRQQLANGEVQGATGKLPKAKNMPMLVPMGL

InterPro domains:
  IPR035940 CAP superfamily [G3DSA:3.40.33.10] (30-84)
  IPR035940 CAP superfamily [SSF55797] (19-84)

pLDDT: mean 73.09, std 15.81, range [38.44, 93.44]

Secondary structure (DSSP, 8-state):
---------------HHHHHHHHHHHHHHHTT------TT----HHHHHHHHHHHHHHHHHHHHT--EETTEEPPP-S--PPPPPTT-

Organism: Necator americanus (NCBI:txid51031)

Foldseek 3Di:
DDDDPDDDDDPPVCPVVNVVVVVVVVVVVVVPPPPPPVVDPPVPLVNLVVVQ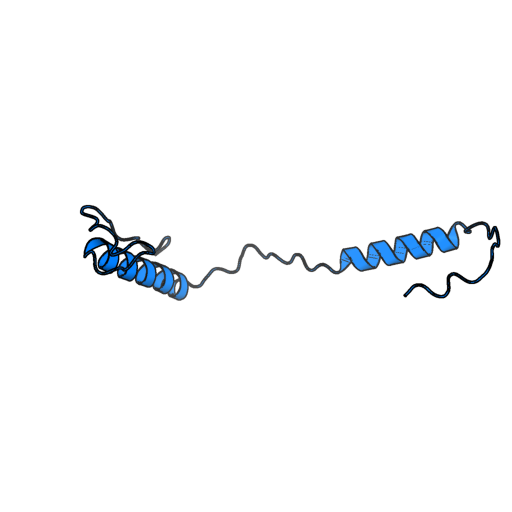VVVQVVLVCQLVQVDADPVGTHDHDVDRDGDDRPPD